Protein AF-A0A521GDD5-F1 (afdb_monomer)

Secondary structure (DSSP, 8-state):
-----PPP-----EEEEETT-TTEEEETTS-EEEE-TTS-EEEEPEEEETTEEEEEETTEEEEHHHHGGGEEE----------

Structure (mmCIF, N/CA/C/O backbone):
data_AF-A0A521GDD5-F1
#
_entry.id   AF-A0A521GDD5-F1
#
loop_
_atom_site.group_PDB
_atom_site.id
_atom_site.type_symbol
_atom_site.label_atom_id
_atom_site.label_alt_id
_atom_site.label_comp_id
_atom_site.label_asym_id
_atom_site.label_entity_id
_atom_site.label_seq_id
_atom_site.pdbx_PDB_ins_code
_atom_site.Cartn_x
_atom_site.Cartn_y
_atom_site.Cartn_z
_atom_site.occupancy
_atom_site.B_iso_or_equiv
_atom_site.auth_seq_id
_atom_site.auth_comp_id
_atom_site.auth_asym_id
_atom_site.auth_atom_id
_atom_site.pdbx_PDB_model_num
ATOM 1 N N . MET A 1 1 ? 10.737 -11.823 37.375 1.00 58.53 1 MET A N 1
ATOM 2 C CA . MET A 1 1 ? 10.112 -10.710 36.623 1.00 58.53 1 MET A CA 1
ATOM 3 C C . MET A 1 1 ? 9.253 -11.289 35.507 1.00 58.53 1 MET A C 1
ATOM 5 O O . MET A 1 1 ? 9.756 -12.114 34.758 1.00 58.53 1 MET A O 1
ATOM 9 N N . LYS A 1 2 ? 7.968 -10.924 35.421 1.00 53.22 2 LYS A N 1
ATOM 10 C CA . LYS A 1 2 ? 7.099 -11.293 34.287 1.00 53.22 2 LYS A CA 1
ATOM 11 C C . LYS A 1 2 ? 7.194 -10.178 33.232 1.00 53.22 2 LYS A C 1
ATOM 13 O O . LYS A 1 2 ? 7.171 -9.018 33.635 1.00 53.22 2 LYS A O 1
ATOM 18 N N . PRO A 1 3 ? 7.323 -10.474 31.927 1.00 68.06 3 PRO A N 1
ATOM 19 C CA . PRO A 1 3 ? 7.399 -9.431 30.911 1.00 68.06 3 PRO A CA 1
ATOM 20 C C . PRO A 1 3 ? 6.043 -8.725 30.784 1.00 68.06 3 PRO A C 1
ATOM 22 O O . PRO A 1 3 ? 5.045 -9.335 30.399 1.00 68.06 3 PRO A O 1
ATOM 25 N N . THR A 1 4 ? 6.007 -7.435 31.111 1.00 69.69 4 THR A N 1
ATOM 26 C CA . THR A 1 4 ? 4.858 -6.565 30.843 1.00 69.69 4 THR A CA 1
ATOM 27 C C . THR A 1 4 ? 4.764 -6.346 29.335 1.00 69.69 4 THR A C 1
ATOM 29 O O . THR A 1 4 ? 5.652 -5.744 28.733 1.00 69.69 4 THR A O 1
ATOM 32 N N . LYS A 1 5 ? 3.703 -6.855 28.699 1.00 60.91 5 LYS A N 1
ATOM 33 C CA . LYS A 1 5 ? 3.409 -6.555 27.292 1.00 60.91 5 LYS A CA 1
ATOM 34 C C . LYS A 1 5 ? 2.943 -5.103 27.188 1.00 60.91 5 LYS A C 1
ATOM 36 O O . LYS A 1 5 ? 1.835 -4.788 27.605 1.00 60.91 5 LYS A O 1
ATOM 41 N N . PHE A 1 6 ? 3.775 -4.241 26.616 1.00 63.34 6 PHE A N 1
ATOM 42 C CA . PHE A 1 6 ? 3.358 -2.915 26.168 1.00 63.34 6 PHE A CA 1
ATOM 43 C C . PHE A 1 6 ? 2.701 -3.035 24.789 1.00 63.34 6 PHE A C 1
ATOM 45 O O . PHE A 1 6 ? 3.315 -3.533 23.846 1.00 63.34 6 PHE A O 1
ATOM 52 N N . SER A 1 7 ? 1.451 -2.593 24.667 1.00 56.25 7 SER A N 1
ATOM 53 C CA . SER A 1 7 ? 0.752 -2.455 23.387 1.00 56.25 7 SER A CA 1
ATOM 54 C C . SER A 1 7 ? 0.722 -0.984 22.984 1.00 56.25 7 SER A C 1
ATOM 56 O O . SER A 1 7 ? 0.130 -0.169 23.685 1.00 56.25 7 SER A O 1
ATOM 58 N N . PHE A 1 8 ? 1.359 -0.647 21.862 1.00 55.97 8 PHE A N 1
ATOM 59 C CA . PHE A 1 8 ? 1.300 0.689 21.274 1.00 55.97 8 PHE A CA 1
ATOM 60 C C . PHE A 1 8 ? 0.201 0.717 20.209 1.00 55.97 8 PHE A C 1
ATOM 62 O O . PHE A 1 8 ? 0.269 -0.027 19.228 1.00 55.97 8 PHE A O 1
ATOM 69 N N . THR A 1 9 ? -0.815 1.558 20.394 1.00 60.78 9 THR A N 1
ATOM 70 C CA . THR A 1 9 ? -1.852 1.787 19.381 1.00 60.78 9 THR A CA 1
ATOM 71 C C . THR A 1 9 ? -1.317 2.809 18.386 1.00 60.78 9 THR A C 1
ATOM 73 O O . THR A 1 9 ? -1.361 4.010 18.634 1.00 60.78 9 THR A O 1
ATOM 76 N N . GLN A 1 10 ? -0.746 2.342 17.276 1.00 67.50 10 GLN A N 1
ATOM 77 C CA . GLN A 1 10 ? -0.288 3.233 16.215 1.00 67.50 10 GLN A CA 1
ATOM 78 C C . GLN A 1 10 ? -1.478 3.634 15.338 1.00 67.50 10 GLN A C 1
ATOM 80 O O . GLN A 1 10 ? -1.981 2.825 14.558 1.00 67.50 10 GLN A O 1
ATOM 85 N N . THR A 1 11 ? -1.915 4.887 15.446 1.00 80.38 11 THR A N 1
ATOM 86 C CA . THR A 1 11 ? -2.850 5.480 14.484 1.00 80.38 11 THR A CA 1
ATOM 87 C C . THR A 1 11 ? -2.115 5.697 13.165 1.00 80.38 11 THR A C 1
ATOM 89 O O . THR A 1 11 ? -1.094 6.382 13.122 1.00 80.38 11 THR A O 1
ATOM 92 N N . VAL A 1 12 ? -2.607 5.094 12.083 1.00 86.12 12 VAL A N 1
ATOM 93 C CA . VAL A 1 12 ? -2.041 5.257 10.738 1.00 86.12 12 VAL A CA 1
ATOM 94 C C . VAL A 1 12 ? -3.014 6.075 9.904 1.00 86.12 12 VAL A C 1
ATOM 96 O O . VAL A 1 12 ? -4.108 5.607 9.596 1.00 86.12 12 VAL A O 1
ATOM 99 N N . GLN A 1 13 ? -2.608 7.283 9.511 1.00 90.50 13 GLN A N 1
ATOM 100 C CA . GLN A 1 13 ? -3.375 8.096 8.571 1.00 90.50 13 GLN A CA 1
ATOM 101 C C . GLN A 1 13 ? -3.218 7.536 7.153 1.00 90.50 13 GLN A C 1
ATOM 103 O O . GLN A 1 13 ? -2.105 7.472 6.624 1.00 90.50 13 GLN A O 1
ATOM 108 N N . ARG A 1 14 ? -4.339 7.136 6.549 1.00 92.81 14 ARG A N 1
ATOM 109 C CA . ARG A 1 14 ? -4.449 6.679 5.159 1.00 92.81 14 ARG A CA 1
ATOM 110 C C . ARG A 1 14 ? -4.349 7.884 4.220 1.00 92.81 14 ARG A C 1
ATOM 112 O O . ARG A 1 14 ? -5.164 8.789 4.329 1.00 92.81 14 ARG A O 1
ATOM 119 N N . LEU A 1 15 ? -3.348 7.906 3.334 1.00 94.69 15 LEU A N 1
ATOM 120 C CA . LEU A 1 15 ? -3.134 9.019 2.393 1.00 94.69 15 LEU A CA 1
ATOM 121 C C . LEU A 1 15 ? -3.284 8.631 0.927 1.00 94.69 15 LEU A C 1
ATOM 123 O O . LEU A 1 15 ? -3.764 9.437 0.138 1.00 94.69 15 LEU A O 1
ATOM 127 N N . TRP A 1 16 ? -2.832 7.436 0.545 1.00 95.75 16 TRP A N 1
ATOM 128 C CA . TRP A 1 16 ? -2.895 7.006 -0.851 1.00 95.75 16 TRP A CA 1
ATOM 129 C C . TRP A 1 16 ? -3.483 5.620 -0.968 1.00 95.75 16 TRP A C 1
ATOM 131 O O . TRP A 1 16 ? -2.911 4.653 -0.467 1.00 95.75 16 TRP A O 1
ATOM 141 N N . ASP A 1 17 ? -4.576 5.526 -1.698 1.00 96.31 17 ASP A N 1
ATOM 142 C CA . ASP A 1 17 ? -5.169 4.268 -2.105 1.00 96.31 17 ASP A CA 1
ATOM 143 C C . ASP A 1 17 ? -4.469 3.693 -3.322 1.00 96.31 17 ASP A C 1
ATOM 145 O O . ASP A 1 17 ? -3.803 4.404 -4.077 1.00 96.31 17 ASP A O 1
ATOM 149 N N . ILE A 1 18 ? -4.591 2.378 -3.489 1.00 96.25 18 ILE A N 1
ATOM 150 C CA . ILE A 1 18 ? -4.049 1.679 -4.649 1.00 96.25 18 ILE A CA 1
ATOM 151 C C . ILE A 1 18 ? -5.212 1.160 -5.485 1.00 96.25 18 ILE A C 1
ATOM 153 O O . ILE A 1 18 ? -5.952 0.267 -5.069 1.00 96.25 18 ILE A O 1
ATOM 157 N N . ASP A 1 19 ? -5.334 1.708 -6.687 1.00 95.19 19 ASP A N 1
ATOM 158 C CA . ASP A 1 19 ? -6.319 1.311 -7.684 1.00 95.19 19 ASP A CA 1
ATOM 159 C C . ASP A 1 19 ? -6.238 -0.203 -7.971 1.00 95.19 19 ASP A C 1
ATOM 161 O O . ASP A 1 19 ? -5.153 -0.772 -8.125 1.00 95.19 19 ASP A O 1
ATOM 165 N N . GLY A 1 20 ? -7.386 -0.883 -7.967 1.00 94.50 20 GLY A N 1
ATOM 166 C CA . GLY A 1 20 ? -7.482 -2.348 -8.057 1.00 94.50 20 GLY A CA 1
ATOM 167 C C . GLY A 1 20 ? -7.115 -3.133 -6.781 1.00 94.50 20 GLY A C 1
ATOM 168 O O . GLY A 1 20 ? -7.224 -4.366 -6.763 1.00 94.50 20 GLY A O 1
ATOM 169 N N . PHE A 1 21 ? -6.716 -2.464 -5.692 1.00 94.88 21 PHE A N 1
ATOM 170 C CA . PHE A 1 21 ? -6.340 -3.087 -4.415 1.00 94.88 21 PHE A CA 1
ATOM 171 C C . PHE A 1 21 ? -6.970 -2.359 -3.207 1.00 94.88 21 PHE A C 1
ATOM 173 O O . PHE A 1 21 ? -6.250 -1.765 -2.407 1.00 94.88 21 PHE A O 1
ATOM 180 N N . PRO A 1 22 ? -8.294 -2.476 -2.987 1.00 92.44 22 PRO A N 1
ATOM 181 C CA . PRO A 1 22 ? -9.038 -1.658 -2.014 1.00 92.44 22 PRO A CA 1
ATOM 182 C C . PRO A 1 22 ? -8.600 -1.835 -0.553 1.00 92.44 22 PRO A C 1
ATOM 184 O O . PRO A 1 22 ? -8.785 -0.945 0.271 1.00 92.44 22 PRO A O 1
ATOM 187 N N . ASN A 1 23 ? -7.989 -2.976 -0.228 1.00 94.88 23 ASN A N 1
ATOM 188 C CA . ASN A 1 23 ? -7.512 -3.275 1.122 1.00 94.88 23 ASN A CA 1
ATOM 189 C C . ASN A 1 23 ? -6.081 -2.787 1.373 1.00 94.88 23 ASN A C 1
ATOM 191 O O . ASN A 1 23 ? -5.533 -3.099 2.426 1.00 94.88 23 ASN A O 1
ATOM 195 N N . TYR A 1 24 ? -5.451 -2.112 0.411 1.00 96.31 24 TYR A N 1
ATOM 196 C CA . TYR A 1 24 ? -4.068 -1.656 0.481 1.00 96.31 24 TYR A CA 1
ATOM 197 C C . TYR A 1 24 ? -3.999 -0.141 0.333 1.00 96.31 24 TYR A C 1
ATOM 199 O O . TYR A 1 24 ? -4.641 0.431 -0.543 1.00 96.31 24 TYR A O 1
ATOM 207 N N . PHE A 1 25 ? -3.164 0.492 1.150 1.00 96.44 25 PHE A N 1
ATOM 208 C CA . PHE A 1 25 ? -2.962 1.935 1.098 1.00 96.44 25 PHE A CA 1
ATOM 209 C C . PHE A 1 25 ? -1.592 2.329 1.648 1.00 96.44 25 PHE A C 1
ATOM 211 O O . PHE A 1 25 ? -1.029 1.640 2.503 1.00 96.44 25 PHE A O 1
ATOM 218 N N . PHE A 1 26 ? -1.050 3.450 1.182 1.00 96.06 26 PHE A N 1
ATOM 219 C CA . PHE A 1 26 ? 0.105 4.077 1.808 1.00 96.06 26 PHE A CA 1
ATOM 220 C C . PHE A 1 26 ? -0.329 5.031 2.914 1.00 96.06 26 PHE A C 1
ATOM 222 O O . PHE A 1 26 ? -1.215 5.872 2.731 1.00 96.06 26 PHE A O 1
ATOM 229 N N . GLY A 1 27 ? 0.331 4.891 4.061 1.00 93.81 27 GLY A N 1
ATOM 230 C CA . GLY A 1 27 ? 0.199 5.822 5.168 1.00 93.81 27 GLY A CA 1
ATOM 231 C C . GLY A 1 27 ? 1.035 7.088 4.969 1.00 93.81 27 GLY A C 1
ATOM 232 O O . GLY A 1 27 ? 1.887 7.167 4.077 1.00 93.81 27 GLY A O 1
ATOM 233 N N . GLN A 1 28 ? 0.836 8.070 5.848 1.00 91.75 28 GLN A N 1
ATOM 234 C CA . GLN A 1 28 ? 1.645 9.297 5.902 1.00 91.75 28 GLN A CA 1
ATOM 235 C C . GLN A 1 28 ? 3.152 9.040 6.074 1.00 91.75 28 GLN A C 1
ATOM 237 O O . GLN A 1 28 ? 3.985 9.779 5.551 1.00 91.75 28 GLN A O 1
ATOM 242 N N . ASP A 1 29 ? 3.513 7.936 6.722 1.00 91.81 29 ASP A N 1
ATOM 243 C CA . ASP A 1 29 ? 4.887 7.457 6.905 1.00 91.81 29 ASP A CA 1
ATOM 244 C C . ASP A 1 29 ? 5.517 6.840 5.636 1.00 91.81 29 ASP A C 1
ATOM 246 O O . ASP A 1 29 ? 6.630 6.302 5.680 1.00 91.81 29 ASP A O 1
ATOM 250 N N . LYS A 1 30 ? 4.814 6.897 4.495 1.00 91.19 30 LYS A N 1
ATOM 251 C CA . LYS A 1 30 ? 5.225 6.330 3.199 1.00 91.19 30 LYS A CA 1
ATOM 252 C C . LYS A 1 30 ? 5.422 4.807 3.242 1.00 91.19 30 LYS A C 1
ATOM 254 O O . LYS A 1 30 ? 6.123 4.238 2.393 1.00 91.19 30 LYS A O 1
ATOM 259 N N . GLN A 1 31 ? 4.815 4.133 4.218 1.00 94.88 31 GLN A N 1
ATOM 260 C CA . GLN A 1 31 ? 4.776 2.677 4.308 1.00 94.88 31 GLN A CA 1
ATOM 261 C C . GLN A 1 31 ? 3.468 2.149 3.734 1.00 94.88 31 GLN A C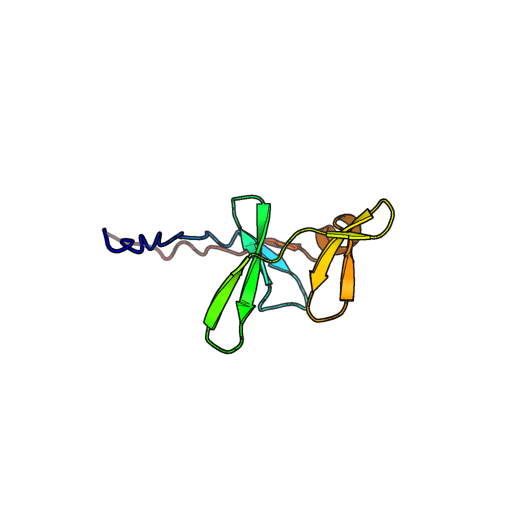 1
ATOM 263 O O . GLN A 1 31 ? 2.434 2.811 3.781 1.00 94.88 31 GLN A O 1
ATOM 268 N N . LEU A 1 32 ? 3.528 0.939 3.182 1.00 96.00 32 LEU A N 1
ATOM 269 C CA . LEU A 1 32 ? 2.346 0.250 2.693 1.00 96.00 32 LEU A CA 1
ATOM 270 C C . LEU A 1 32 ? 1.683 -0.494 3.848 1.00 96.00 32 LEU A C 1
ATOM 272 O O . LEU A 1 32 ? 2.334 -1.266 4.555 1.00 96.00 32 LEU A O 1
ATOM 276 N N . TYR A 1 33 ? 0.381 -0.317 3.986 1.00 96.31 33 TYR A N 1
ATOM 277 C CA . TYR A 1 33 ? -0.458 -1.049 4.917 1.00 96.31 33 TYR A CA 1
ATOM 278 C C . TYR A 1 33 ? -1.502 -1.857 4.162 1.00 96.31 33 TYR A C 1
ATOM 280 O O . TYR A 1 33 ? -1.821 -1.579 3.003 1.00 96.31 33 TYR A O 1
ATOM 288 N N . ARG A 1 34 ? -2.013 -2.891 4.827 1.00 95.25 34 ARG A N 1
ATOM 289 C CA . ARG A 1 34 ? -3.186 -3.630 4.384 1.00 95.25 34 ARG A CA 1
ATOM 290 C C . ARG A 1 34 ? -4.143 -3.891 5.534 1.00 95.25 34 ARG A C 1
ATOM 292 O O . ARG A 1 34 ? -3.691 -4.139 6.650 1.00 95.25 34 ARG A O 1
ATOM 299 N N . ILE A 1 35 ? -5.430 -3.920 5.231 1.00 94.12 35 ILE A N 1
ATOM 300 C CA . ILE A 1 35 ? -6.467 -4.425 6.131 1.00 94.12 35 ILE A CA 1
ATOM 301 C C . ILE A 1 35 ? -6.732 -5.877 5.729 1.00 94.12 35 ILE A C 1
ATOM 303 O O . ILE A 1 35 ? -6.995 -6.167 4.560 1.00 94.12 35 ILE A O 1
ATOM 307 N N . ASP A 1 36 ? -6.568 -6.816 6.660 1.00 91.31 36 ASP A N 1
ATOM 308 C CA . ASP A 1 36 ? -6.880 -8.219 6.381 1.00 91.31 36 ASP A CA 1
ATOM 309 C C . ASP A 1 36 ? -8.387 -8.513 6.472 1.00 91.31 36 ASP A C 1
ATOM 311 O O . ASP A 1 36 ? -9.192 -7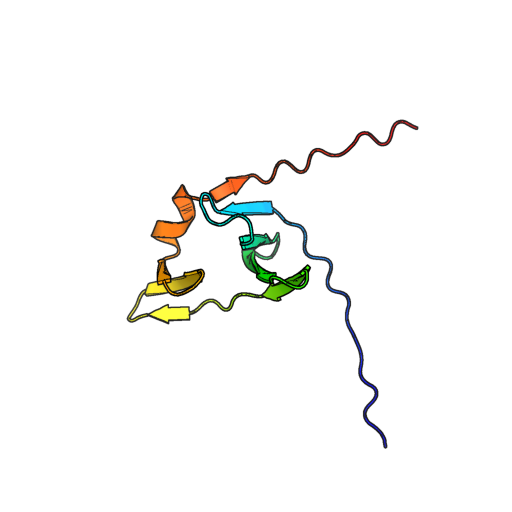.651 6.815 1.00 91.31 36 ASP A O 1
ATOM 315 N N . SER A 1 37 ? -8.788 -9.747 6.157 1.00 89.88 37 SER A N 1
ATOM 316 C CA . SER A 1 37 ? -10.199 -10.157 6.184 1.00 89.88 37 SER A CA 1
ATOM 317 C C . SER A 1 37 ? -10.851 -10.085 7.569 1.00 89.88 37 SER A C 1
ATOM 319 O O . SER A 1 37 ? -12.068 -10.187 7.665 1.00 89.88 37 SER A O 1
ATOM 321 N N . ARG A 1 38 ? -10.064 -9.918 8.638 1.00 92.81 38 ARG A N 1
ATOM 322 C CA . ARG A 1 38 ? -10.540 -9.754 10.017 1.00 92.81 38 ARG A CA 1
ATOM 323 C C . ARG A 1 38 ? -10.537 -8.286 10.451 1.00 92.81 38 ARG A C 1
ATOM 325 O O . ARG A 1 38 ? -10.688 -8.013 11.637 1.00 92.81 38 ARG A O 1
ATOM 332 N N . GLY A 1 39 ? -10.306 -7.355 9.524 1.00 89.62 39 GLY A N 1
ATOM 333 C CA . GLY A 1 39 ? -10.219 -5.927 9.816 1.00 89.62 39 GLY A CA 1
ATOM 334 C C . GLY A 1 39 ? -8.905 -5.508 10.478 1.00 89.62 39 GLY A C 1
ATOM 335 O O . GLY A 1 39 ? -8.797 -4.378 10.944 1.00 89.62 39 GLY A O 1
ATOM 336 N N . GLN A 1 40 ? -7.891 -6.380 10.543 1.00 91.56 40 GLN A N 1
ATOM 337 C CA . GLN A 1 40 ? -6.638 -6.039 11.214 1.00 91.56 40 GLN A CA 1
ATOM 338 C C . GLN A 1 40 ? -5.710 -5.269 10.282 1.00 91.56 40 GLN A C 1
ATOM 340 O O . GLN A 1 40 ? -5.383 -5.727 9.181 1.00 91.56 40 GLN A O 1
ATOM 345 N N . LEU A 1 41 ? -5.219 -4.131 10.770 1.00 92.19 41 LEU A N 1
ATOM 346 C CA . LEU A 1 41 ? -4.194 -3.355 10.094 1.00 92.19 41 LEU A CA 1
ATOM 347 C C . LEU A 1 41 ? -2.842 -4.067 10.186 1.00 92.19 41 LEU A C 1
ATOM 349 O O . LEU A 1 41 ? -2.336 -4.358 11.270 1.00 92.19 41 LEU A O 1
ATOM 353 N N . LYS A 1 42 ? -2.227 -4.328 9.035 1.00 93.38 42 LYS A N 1
ATOM 354 C CA . LYS A 1 42 ? -0.905 -4.947 8.934 1.00 93.38 42 LYS A CA 1
ATOM 355 C C . LYS A 1 42 ? -0.008 -4.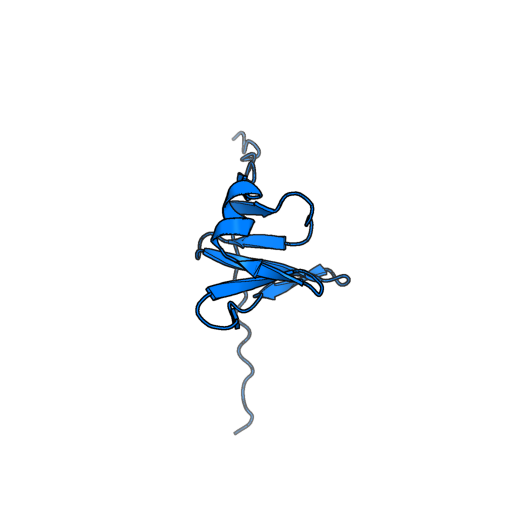111 8.048 1.00 93.38 42 LYS A C 1
ATOM 357 O O . LYS A 1 42 ? -0.351 -3.811 6.906 1.00 93.38 42 LYS A O 1
ATOM 362 N N . ARG A 1 43 ? 1.188 -3.803 8.543 1.00 94.31 43 ARG A N 1
ATOM 363 C CA . ARG A 1 43 ? 2.238 -3.216 7.715 1.00 94.31 43 ARG A CA 1
ATOM 364 C C . ARG A 1 43 ? 2.710 -4.247 6.692 1.00 94.31 43 ARG A C 1
ATOM 366 O O . ARG A 1 43 ? 3.070 -5.369 7.047 1.00 94.31 43 ARG A O 1
ATOM 373 N N . ASN A 1 44 ? 2.715 -3.865 5.422 1.00 94.25 44 ASN A N 1
ATOM 374 C CA . ASN A 1 44 ? 3.239 -4.676 4.339 1.00 94.25 44 ASN A CA 1
ATOM 375 C C . ASN A 1 44 ? 4.717 -4.334 4.115 1.00 94.25 44 ASN A C 1
ATOM 377 O O . ASN A 1 44 ? 5.076 -3.183 3.857 1.00 94.25 44 ASN A O 1
ATOM 381 N N . LYS A 1 45 ? 5.596 -5.328 4.256 1.00 93.50 45 LYS A N 1
ATOM 382 C CA . LYS A 1 45 ? 7.046 -5.114 4.213 1.00 93.50 45 LYS A CA 1
ATOM 383 C C . LYS A 1 45 ? 7.494 -4.772 2.789 1.00 93.50 45 LYS A C 1
ATOM 385 O O . LYS A 1 45 ? 7.108 -5.441 1.833 1.00 93.50 45 LYS A O 1
ATOM 390 N N . ARG A 1 46 ? 8.357 -3.761 2.661 1.00 95.50 46 ARG A N 1
ATOM 391 C CA . ARG A 1 46 ? 9.074 -3.478 1.412 1.00 95.50 46 ARG A CA 1
ATOM 392 C C . ARG A 1 46 ? 10.122 -4.562 1.174 1.00 95.50 46 ARG A C 1
ATOM 394 O O . ARG A 1 46 ? 10.873 -4.901 2.088 1.00 95.50 46 ARG A O 1
ATOM 401 N N . VAL A 1 47 ? 10.173 -5.094 -0.038 1.00 96.12 47 VAL A N 1
ATOM 402 C CA . VAL A 1 47 ? 11.081 -6.182 -0.419 1.00 96.12 47 VAL A CA 1
ATOM 403 C C . VAL A 1 47 ? 11.952 -5.786 -1.609 1.00 96.12 47 VAL A C 1
ATOM 405 O O . VAL A 1 47 ? 11.586 -4.910 -2.397 1.00 96.12 47 VAL A O 1
ATOM 408 N N . MET A 1 48 ? 13.101 -6.451 -1.716 1.00 96.75 48 MET A N 1
ATOM 409 C CA . 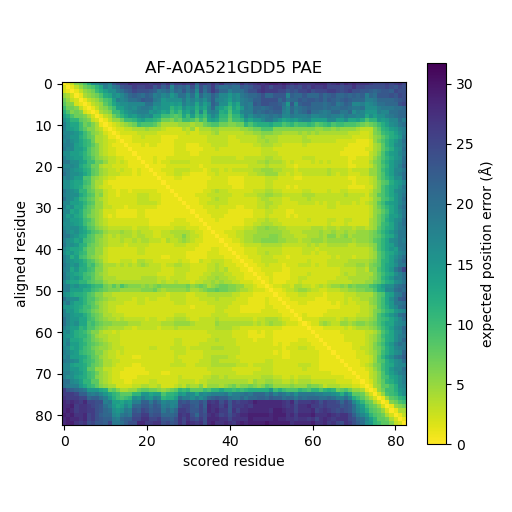MET A 1 48 ? 13.996 -6.412 -2.871 1.00 96.75 48 MET A CA 1
ATOM 410 C C . MET A 1 48 ? 13.781 -7.677 -3.700 1.00 96.75 48 MET A C 1
ATOM 412 O O . MET A 1 48 ? 13.869 -8.777 -3.157 1.00 96.75 48 MET A O 1
ATOM 416 N N . VAL A 1 49 ? 13.522 -7.528 -4.997 1.00 94.56 49 VAL A N 1
ATOM 417 C CA . VAL A 1 49 ? 13.544 -8.633 -5.967 1.00 94.56 49 VAL A CA 1
ATOM 418 C C . VAL A 1 49 ? 14.582 -8.281 -7.028 1.00 94.56 49 VAL A C 1
ATOM 420 O O . VAL A 1 49 ? 14.411 -7.312 -7.772 1.00 94.56 49 VAL A O 1
ATOM 423 N N . GLY A 1 50 ? 15.701 -9.013 -7.043 1.00 94.31 50 GLY A N 1
ATOM 424 C CA . GLY A 1 50 ? 16.904 -8.599 -7.770 1.00 94.31 50 GLY A CA 1
ATOM 425 C C . GLY A 1 50 ? 17.399 -7.240 -7.262 1.00 94.31 50 GLY A C 1
ATOM 426 O O . GLY A 1 50 ? 17.615 -7.062 -6.065 1.00 94.31 50 GLY A O 1
ATOM 427 N N . SER A 1 51 ? 17.511 -6.260 -8.160 1.00 95.06 51 SER A N 1
ATOM 428 C CA . SER A 1 51 ? 17.867 -4.867 -7.843 1.00 95.06 51 SER A CA 1
ATOM 429 C C . SER A 1 51 ? 16.658 -3.943 -7.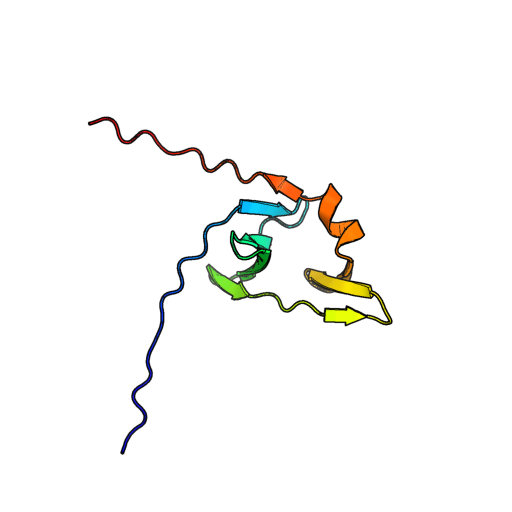632 1.00 95.06 51 SER A C 1
ATOM 431 O O . SER A 1 51 ? 16.828 -2.746 -7.407 1.00 95.06 51 SER A O 1
ATOM 433 N N . THR A 1 52 ? 15.427 -4.461 -7.706 1.00 96.88 52 THR A N 1
ATOM 434 C CA . THR A 1 52 ? 14.214 -3.630 -7.709 1.00 96.88 52 THR A CA 1
ATOM 435 C C . THR A 1 52 ? 13.499 -3.648 -6.360 1.00 96.88 52 THR A C 1
ATOM 437 O O . THR A 1 52 ? 13.148 -4.707 -5.839 1.00 96.88 52 THR A O 1
ATOM 440 N N . GLN A 1 53 ? 13.213 -2.456 -5.826 1.00 96.88 53 GLN A N 1
ATOM 441 C CA . GLN A 1 53 ? 12.372 -2.271 -4.641 1.00 96.88 53 GLN A CA 1
ATOM 442 C C . GLN A 1 53 ? 10.884 -2.319 -4.979 1.00 96.88 53 GLN A C 1
ATOM 444 O O . GLN A 1 53 ? 10.425 -1.732 -5.965 1.00 96.88 53 GLN A O 1
ATOM 449 N N . GLY A 1 54 ? 10.108 -2.953 -4.105 1.00 96.88 54 GLY A N 1
ATOM 450 C CA . GLY A 1 54 ? 8.662 -3.003 -4.249 1.00 96.88 54 GLY A CA 1
ATOM 451 C C . GLY A 1 54 ? 7.954 -3.663 -3.080 1.00 96.88 54 GLY A C 1
ATOM 452 O O . GLY A 1 54 ? 8.505 -3.808 -1.987 1.00 96.88 54 GLY A O 1
ATOM 453 N N . TYR A 1 55 ? 6.716 -4.064 -3.332 1.00 97.50 55 TYR A N 1
ATOM 454 C CA . TYR A 1 55 ? 5.859 -4.730 -2.362 1.00 97.50 55 TYR A CA 1
ATOM 455 C C . TYR A 1 55 ? 5.185 -5.944 -2.985 1.00 97.50 55 TYR A C 1
ATOM 457 O O . TYR A 1 55 ? 4.933 -5.990 -4.190 1.00 97.50 55 TYR A O 1
ATOM 465 N N . ILE A 1 56 ? 4.852 -6.915 -2.139 1.00 95.31 56 ILE A N 1
ATOM 466 C CA . ILE A 1 56 ? 3.975 -8.018 -2.519 1.00 95.31 56 ILE A CA 1
ATOM 467 C C . ILE A 1 56 ? 2.533 -7.605 -2.230 1.00 95.31 56 ILE A C 1
ATOM 469 O O . ILE A 1 56 ? 2.151 -7.422 -1.073 1.00 95.31 56 ILE A O 1
ATOM 473 N N . LEU A 1 57 ? 1.727 -7.447 -3.276 1.00 94.44 57 LEU A N 1
ATOM 474 C CA . LEU A 1 57 ? 0.286 -7.231 -3.163 1.00 94.44 57 LEU A CA 1
ATOM 475 C C . LEU A 1 57 ? -0.398 -8.547 -3.525 1.00 94.44 57 LEU A C 1
ATOM 477 O O . LEU A 1 57 ? -0.183 -9.093 -4.609 1.00 94.44 57 LEU A O 1
ATOM 481 N N . LYS A 1 58 ? -1.202 -9.078 -2.599 1.00 90.25 58 LYS A N 1
ATOM 482 C CA . LYS A 1 58 ? -1.719 -10.454 -2.636 1.00 90.25 58 LYS A CA 1
ATOM 483 C C . LYS A 1 58 ? -0.575 -11.466 -2.822 1.00 90.25 58 LYS A C 1
ATOM 485 O O . LYS A 1 58 ? 0.119 -11.763 -1.856 1.00 90.25 58 LYS A O 1
ATOM 490 N N . THR A 1 59 ? -0.359 -11.949 -4.043 1.00 91.44 59 THR A N 1
ATOM 491 C CA . THR A 1 59 ? 0.651 -12.958 -4.413 1.00 91.44 59 THR A CA 1
ATOM 492 C C . THR A 1 59 ? 1.656 -12.458 -5.454 1.00 91.44 59 THR A C 1
ATOM 494 O O . THR A 1 59 ? 2.501 -13.224 -5.910 1.00 91.44 59 THR A O 1
ATOM 497 N N . ARG A 1 60 ? 1.574 -11.186 -5.863 1.00 94.56 60 ARG A N 1
ATOM 498 C CA . ARG A 1 60 ? 2.383 -10.625 -6.951 1.00 94.56 60 ARG A CA 1
ATOM 499 C C . ARG A 1 60 ? 3.277 -9.496 -6.466 1.00 94.56 60 ARG A C 1
ATOM 501 O O . ARG A 1 60 ? 2.869 -8.669 -5.653 1.00 94.56 60 ARG A O 1
ATOM 508 N N . PHE A 1 61 ? 4.492 -9.453 -7.004 1.00 96.25 61 PHE A N 1
ATOM 509 C CA . PHE A 1 61 ? 5.419 -8.352 -6.786 1.00 96.25 61 PHE A CA 1
ATOM 510 C C . PHE A 1 61 ? 5.071 -7.159 -7.677 1.00 96.25 61 PHE A C 1
ATOM 512 O O . PHE A 1 61 ? 4.926 -7.296 -8.893 1.00 96.25 61 PHE A O 1
ATOM 519 N N . PHE A 1 62 ? 5.003 -5.981 -7.064 1.00 96.81 62 PHE A N 1
ATOM 520 C CA . PHE A 1 62 ? 4.881 -4.704 -7.749 1.00 96.81 62 PHE A CA 1
ATOM 521 C C . PHE A 1 62 ? 6.037 -3.802 -7.333 1.00 96.81 62 PHE A C 1
ATOM 523 O O . PHE A 1 62 ? 6.210 -3.499 -6.150 1.00 96.81 62 PHE A O 1
ATOM 530 N N . SER A 1 63 ? 6.824 -3.358 -8.313 1.00 96.62 63 SER A N 1
ATOM 531 C CA . SER A 1 63 ? 7.861 -2.358 -8.079 1.0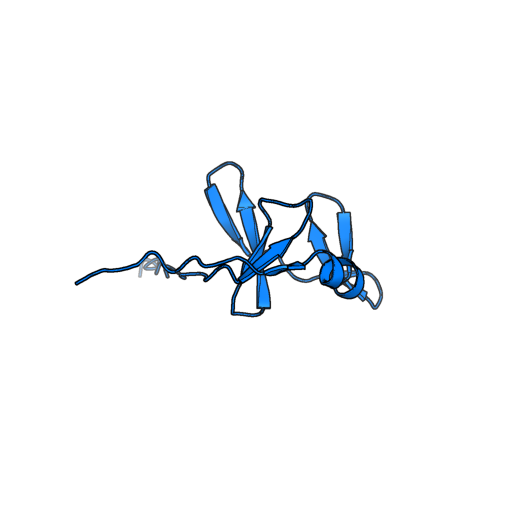0 96.62 63 SER A CA 1
ATOM 532 C C . SER A 1 63 ? 7.243 -1.011 -7.710 1.00 96.62 63 SER A C 1
ATOM 534 O O . SER A 1 63 ? 6.106 -0.713 -8.079 1.00 96.62 63 SER A O 1
ATOM 536 N N . LEU A 1 64 ? 8.011 -0.159 -7.029 1.00 94.81 64 LEU A N 1
ATOM 537 C CA . LEU A 1 64 ? 7.560 1.199 -6.697 1.00 94.81 64 LEU A CA 1
ATOM 538 C C . LEU A 1 64 ? 7.156 1.999 -7.948 1.00 94.81 64 LEU A C 1
ATOM 540 O O . LEU A 1 64 ? 6.163 2.720 -7.923 1.00 94.81 64 LEU A O 1
ATOM 544 N N . VAL A 1 65 ? 7.881 1.813 -9.056 1.00 95.44 65 VAL A N 1
ATOM 545 C CA . VAL A 1 65 ? 7.588 2.455 -10.349 1.00 95.44 65 VAL A CA 1
ATOM 546 C C . VAL A 1 65 ? 6.234 2.006 -10.902 1.00 95.44 65 VAL A C 1
ATOM 548 O O . VAL A 1 65 ? 5.483 2.835 -11.401 1.00 95.44 65 VAL A O 1
ATOM 551 N N . ARG A 1 66 ? 5.890 0.715 -10.773 1.00 95.00 66 ARG A N 1
ATOM 552 C CA . ARG A 1 66 ? 4.586 0.184 -11.205 1.00 95.00 66 ARG A CA 1
ATOM 553 C C . ARG A 1 66 ? 3.442 0.565 -10.267 1.00 95.00 66 ARG A C 1
ATOM 555 O O . ARG A 1 66 ? 2.314 0.667 -10.727 1.00 95.00 66 ARG A O 1
ATOM 562 N N . LEU A 1 67 ? 3.715 0.774 -8.978 1.00 94.25 67 LEU A N 1
ATOM 563 C CA . LEU A 1 67 ? 2.699 1.189 -8.005 1.00 94.25 67 LEU A CA 1
ATOM 564 C C . LEU A 1 67 ? 2.323 2.662 -8.134 1.00 94.25 67 LEU A C 1
ATOM 566 O O . LEU A 1 67 ? 1.152 2.990 -7.999 1.00 94.25 67 LEU A O 1
ATOM 570 N N . LYS A 1 68 ? 3.291 3.543 -8.412 1.00 93.88 68 LYS A N 1
ATOM 571 C CA . LYS A 1 68 ? 3.074 4.995 -8.491 1.00 93.88 68 LYS A CA 1
ATOM 572 C C . LYS A 1 68 ? 1.874 5.422 -9.364 1.00 93.88 68 LYS A C 1
ATOM 574 O O . LYS A 1 68 ? 1.089 6.226 -8.875 1.00 93.88 68 LYS A O 1
ATOM 579 N N . PRO A 1 69 ? 1.679 4.915 -10.599 1.00 96.38 69 PRO A N 1
ATOM 580 C CA . PRO A 1 69 ? 0.526 5.302 -11.423 1.00 96.38 69 PRO A CA 1
ATOM 581 C C . PRO A 1 69 ? -0.825 4.781 -10.904 1.00 96.38 69 PRO A C 1
ATOM 583 O O . PRO A 1 69 ? -1.865 5.296 -11.307 1.00 96.38 69 PRO A O 1
ATOM 586 N N . LEU A 1 70 ? -0.819 3.779 -10.019 1.00 95.50 70 LEU A N 1
ATOM 587 C CA . LEU A 1 70 ? -2.022 3.222 -9.394 1.00 95.50 70 LEU A CA 1
ATOM 588 C C . LEU A 1 70 ? -2.428 3.988 -8.130 1.00 95.50 70 LEU A C 1
ATOM 590 O O . LEU A 1 70 ? -3.442 3.658 -7.524 1.00 95.50 70 LEU A O 1
ATOM 594 N N . LEU A 1 71 ? -1.634 4.972 -7.698 1.00 95.06 71 LEU A N 1
ATOM 595 C CA . LEU A 1 71 ? -1.945 5.739 -6.502 1.00 95.06 71 LEU A CA 1
ATOM 596 C C . LEU A 1 71 ? -3.114 6.686 -6.764 1.00 95.06 71 LEU A C 1
ATOM 598 O O . LEU A 1 71 ? -3.132 7.434 -7.746 1.00 95.06 71 LEU A O 1
ATOM 602 N N . ARG A 1 72 ? -4.073 6.666 -5.846 1.00 95.75 72 ARG A N 1
ATOM 603 C CA . ARG A 1 72 ? -5.183 7.613 -5.771 1.00 95.75 72 ARG A CA 1
ATOM 604 C C . ARG A 1 72 ? -5.081 8.338 -4.446 1.00 95.75 72 ARG A C 1
ATOM 606 O O . ARG A 1 72 ? -4.816 7.698 -3.430 1.00 95.75 72 ARG A O 1
ATOM 613 N N . ALA A 1 73 ? -5.210 9.661 -4.465 1.00 93.75 73 ALA A N 1
ATOM 614 C CA . ALA A 1 73 ? -5.298 10.406 -3.219 1.00 93.75 73 ALA A CA 1
ATOM 615 C C . ALA A 1 73 ? -6.503 9.863 -2.452 1.00 93.75 73 ALA A C 1
ATOM 617 O O . ALA A 1 73 ? -7.572 9.678 -3.031 1.00 93.75 73 ALA A O 1
ATOM 618 N N . HIS A 1 74 ? -6.295 9.529 -1.185 1.00 91.00 74 HIS A N 1
ATOM 619 C CA . HIS A 1 74 ? -7.413 9.264 -0.309 1.00 91.00 74 HIS A CA 1
ATOM 620 C C . HIS A 1 74 ? -8.020 10.625 0.008 1.00 91.00 74 HIS A C 1
ATOM 622 O O . HIS A 1 74 ? -7.378 11.423 0.698 1.00 91.00 74 HIS A O 1
ATOM 628 N N . ASP A 1 75 ? -9.204 10.906 -0.534 1.00 79.62 75 ASP A N 1
ATOM 629 C CA . ASP A 1 75 ? -9.980 12.065 -0.118 1.00 79.62 75 ASP A CA 1
ATOM 630 C C . ASP A 1 75 ? -10.349 11.843 1.344 1.00 79.62 75 ASP A C 1
ATOM 632 O O . ASP A 1 75 ? -11.304 11.153 1.697 1.00 79.62 75 ASP A O 1
ATOM 636 N N . SER A 1 76 ? -9.512 12.394 2.218 1.00 62.59 76 SER A N 1
ATOM 637 C CA . SER A 1 76 ? -9.878 12.647 3.595 1.00 62.59 76 SER A CA 1
ATOM 638 C C . SER A 1 76 ? -10.873 13.789 3.521 1.00 62.59 76 SER A C 1
ATOM 640 O O . SER A 1 76 ? -10.506 14.947 3.705 1.00 62.59 76 SER A O 1
ATOM 642 N N . GLU A 1 77 ? -12.112 13.470 3.157 1.00 56.81 77 GLU A N 1
ATOM 643 C 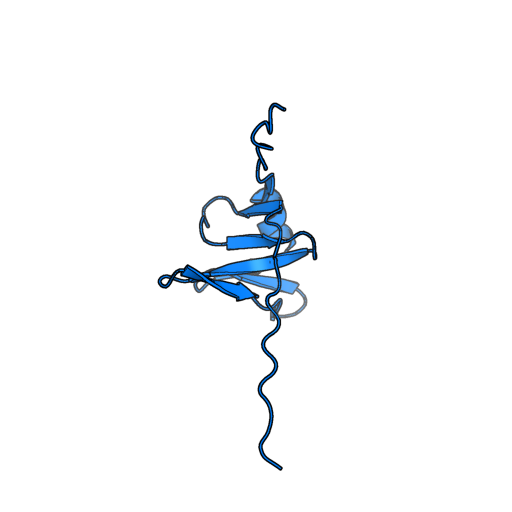CA . GLU A 1 77 ? -13.235 14.369 3.327 1.00 56.81 77 GLU A CA 1
ATOM 644 C C . GLU A 1 77 ? -13.280 14.654 4.830 1.00 56.81 77 GLU A C 1
ATOM 646 O O . GLU A 1 77 ? -13.717 13.832 5.637 1.00 56.81 77 GLU A O 1
ATOM 651 N N . SER A 1 78 ? -12.649 15.764 5.223 1.00 51.53 78 SER A N 1
ATOM 652 C CA . SER A 1 78 ? -12.773 16.352 6.543 1.00 51.53 78 SER A CA 1
ATOM 653 C C . SER A 1 78 ? -14.254 16.607 6.721 1.00 51.53 78 SER A C 1
ATOM 655 O O . SER A 1 78 ? -14.760 17.620 6.248 1.00 51.53 78 SER A O 1
ATOM 657 N N . SER A 1 79 ? -14.954 15.654 7.333 1.00 47.88 79 SER A N 1
ATOM 658 C CA . SER A 1 79 ? -16.317 15.863 7.779 1.00 47.88 79 SER A CA 1
ATOM 659 C C . SER A 1 79 ? -16.308 17.146 8.594 1.00 47.88 79 SER A C 1
ATOM 661 O O . SER A 1 79 ? -15.577 17.260 9.582 1.00 47.88 79 SER A O 1
ATOM 663 N N . GLU A 1 80 ? -17.054 18.125 8.099 1.00 50.00 80 GLU A N 1
ATOM 664 C CA . GLU A 1 80 ? -17.371 19.362 8.782 1.00 50.00 80 GLU A CA 1
ATOM 665 C C . GLU A 1 80 ? -17.694 19.059 10.248 1.00 50.00 80 GLU A C 1
ATOM 667 O O . GLU A 1 80 ? -18.710 18.438 10.560 1.00 50.00 80 GLU A O 1
ATOM 672 N N . ILE A 1 81 ? -16.832 19.497 11.166 1.00 48.66 81 ILE A N 1
ATOM 673 C CA . ILE A 1 81 ? -17.279 19.764 12.529 1.00 48.66 81 ILE A CA 1
ATOM 6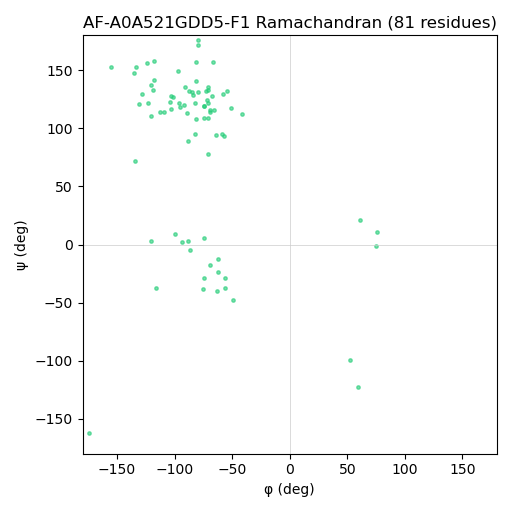74 C C . ILE A 1 81 ? -17.749 21.213 12.503 1.00 48.66 81 ILE A C 1
ATOM 676 O O . ILE A 1 81 ? -16.961 22.140 12.689 1.00 48.66 81 ILE A O 1
ATOM 680 N N . VAL A 1 82 ? -19.032 21.381 12.189 1.00 44.00 82 VAL A N 1
ATOM 681 C CA . VAL A 1 82 ? -19.770 22.613 12.463 1.00 44.00 82 VAL A CA 1
ATOM 682 C C . VAL A 1 82 ? -19.854 22.743 13.987 1.00 44.00 82 VAL A C 1
ATOM 684 O O . VAL A 1 82 ? -20.437 21.879 14.643 1.00 44.00 82 VAL A O 1
ATOM 687 N N .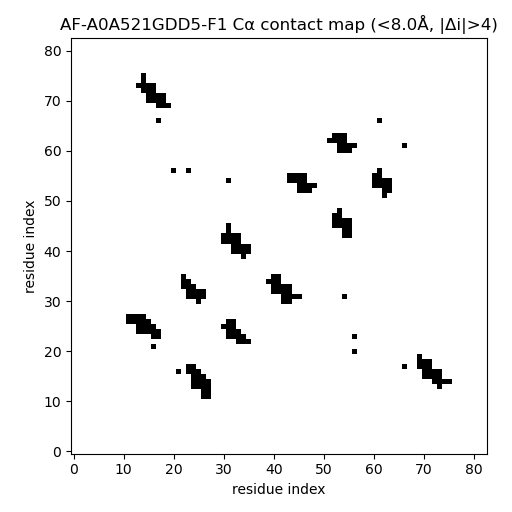 TRP A 1 83 ? -19.223 23.782 14.535 1.00 52.97 83 TRP A N 1
ATOM 688 C CA . TRP A 1 83 ? -19.548 24.330 15.855 1.00 52.97 83 TRP A CA 1
ATOM 689 C C . TRP A 1 83 ? -20.539 25.475 15.680 1.00 52.97 83 TRP A C 1
ATOM 691 O O . TRP A 1 83 ? -20.346 26.257 14.719 1.00 52.97 83 TRP A O 1
#

Radius of gyration: 15.92 Å; Cα contacts (8 Å, |Δi|>4): 109; chains: 1; bounding box: 38×37×48 Å

Mean predicted aligned error: 7.82 Å

Nearest PDB structures (foldseek):
  1tue-assembly5_L  TM=3.643E-01  e=2.461E-01  human papillomavirus 18
  1tue-assembly6_Q  TM=3.537E-01  e=6.860E-01  human papillomavirus 18

Foldseek 3Di:
DDDDDDDDDDDFAFFKDFAPQRQWGATPVRWIWGQDPVRDIDTFDWDDDPNFIFTQRPHDTDGPVRRVVRIDTDPPVVPDPDD

pLDDT: mean 85.86, std 15.75, range [44.0, 97.5]

Solvent-accessible surface area (backbone atoms only — not comparable to full-atom values): 5370 Å² total; per-residue (Å²): 137,79,88,79,85,82,83,81,87,78,85,74,57,71,42,31,35,34,68,98,36,91,50,33,33,28,30,78,86,73,44,43,34,30,49,47,100,84,70,47,81,40,81,51,67,77,44,73,59,88,95,43,56,24,35,69,58,95,91,42,82,40,39,54,79,69,45,58,82,35,54,36,78,45,80,75,73,74,73,80,80,83,127

Sequence (83 aa):
MKPTKFSFTQTVQRLWDIDGFPNYFFGQDKQLYRIDSRGQLKRNKRVMVGSTQGYILKTRFFSLVRLKPLLRAHDSESSEIVW